Protein AF-A0A2S9GQX5-F1 (afdb_monomer_lite)

Sequence (68 aa):
MLLHSGDSLVRAALDETACVPLAQMFKALGDPARLRLLSLIASNPGGEACVCDISASFDLSQPTISHH

Secondary structure (DSSP, 8-state):
----TT--TTTSPPPHHHHHHHHHHHHHH-SHHHHHHHHHHHHSGGG---HHHHHTTSSS-HHHHHH-

Structure (mmCIF, N/CA/C/O backbone):
data_AF-A0A2S9GQX5-F1
#
_entry.id   AF-A0A2S9GQX5-F1
#
loop_
_atom_site.group_PDB
_atom_site.id
_atom_site.type_symbol
_atom_site.label_atom_id
_atom_site.label_alt_id
_atom_site.label_comp_id
_atom_site.label_asym_id
_atom_site.label_entity_id
_atom_site.label_seq_id
_atom_site.pdbx_PDB_ins_code
_atom_site.Cartn_x
_atom_site.Cartn_y
_atom_site.Cartn_z
_atom_site.occupancy
_atom_site.B_iso_or_equiv
_atom_site.auth_seq_id
_atom_site.auth_comp_id
_atom_site.auth_asym_id
_atom_site.auth_atom_id
_atom_site.pdbx_PDB_model_num
ATOM 1 N N . MET A 1 1 ? 12.258 14.026 -14.921 1.00 38.12 1 MET A N 1
ATOM 2 C CA . MET A 1 1 ? 12.452 12.567 -15.035 1.00 38.12 1 MET A CA 1
ATOM 3 C C . MET A 1 1 ? 11.075 11.937 -14.920 1.00 38.12 1 MET A C 1
ATOM 5 O O . MET A 1 1 ? 10.646 11.563 -13.841 1.00 38.12 1 MET A O 1
ATOM 9 N N . LEU A 1 2 ? 10.316 12.037 -16.011 1.00 43.50 2 LEU A N 1
ATOM 10 C CA . LEU A 1 2 ? 8.921 11.616 -16.080 1.00 43.50 2 LEU A CA 1
ATOM 11 C C . LEU A 1 2 ? 8.905 10.105 -16.305 1.00 43.50 2 LEU A C 1
ATOM 13 O O . LEU A 1 2 ? 9.585 9.615 -17.207 1.00 43.50 2 LEU A O 1
ATOM 17 N N . LEU A 1 3 ? 8.158 9.389 -15.470 1.00 44.97 3 LEU A N 1
ATOM 18 C CA . LEU A 1 3 ? 7.765 8.008 -15.724 1.00 44.97 3 LEU A CA 1
ATOM 19 C C . LEU A 1 3 ? 7.109 7.982 -17.111 1.00 44.97 3 LEU A C 1
ATOM 21 O O . LEU A 1 3 ? 6.118 8.678 -17.334 1.00 44.97 3 LEU A O 1
ATOM 25 N N . HIS A 1 4 ? 7.696 7.256 -18.062 1.00 51.28 4 HIS A N 1
ATOM 26 C CA . HIS A 1 4 ? 7.073 7.058 -19.364 1.00 51.28 4 HIS A CA 1
ATOM 27 C C . HIS A 1 4 ? 5.807 6.229 -19.137 1.00 51.28 4 HIS A C 1
ATOM 29 O O . HIS A 1 4 ? 5.872 5.088 -18.689 1.00 51.28 4 HIS A O 1
ATOM 35 N N . SER A 1 5 ? 4.650 6.825 -19.415 1.00 55.00 5 SER A N 1
ATOM 36 C CA . SER A 1 5 ? 3.306 6.283 -19.174 1.00 55.00 5 SER A CA 1
ATOM 37 C C . SER A 1 5 ? 2.928 5.061 -20.039 1.00 55.00 5 SER A C 1
ATOM 39 O O . SER A 1 5 ? 1.762 4.913 -20.398 1.00 55.00 5 SER A O 1
ATOM 41 N N . GLY A 1 6 ? 3.880 4.207 -20.430 1.00 55.44 6 GLY A N 1
ATOM 42 C CA . GLY A 1 6 ? 3.682 3.190 -21.472 1.00 55.44 6 GLY A CA 1
ATOM 43 C C . GLY A 1 6 ? 3.925 1.740 -21.059 1.00 55.44 6 GLY A C 1
ATOM 44 O O . GLY A 1 6 ? 3.232 0.856 -21.566 1.00 55.44 6 GLY A O 1
ATOM 45 N N . ASP A 1 7 ? 4.851 1.483 -20.135 1.00 59.34 7 ASP A N 1
ATOM 46 C CA . ASP A 1 7 ? 5.299 0.118 -19.842 1.00 59.34 7 ASP A CA 1
ATOM 47 C C . ASP A 1 7 ? 4.353 -0.566 -18.859 1.00 59.34 7 ASP A C 1
ATOM 49 O O . ASP A 1 7 ? 4.546 -0.640 -17.646 1.00 59.34 7 ASP A O 1
ATOM 53 N N . SER A 1 8 ? 3.24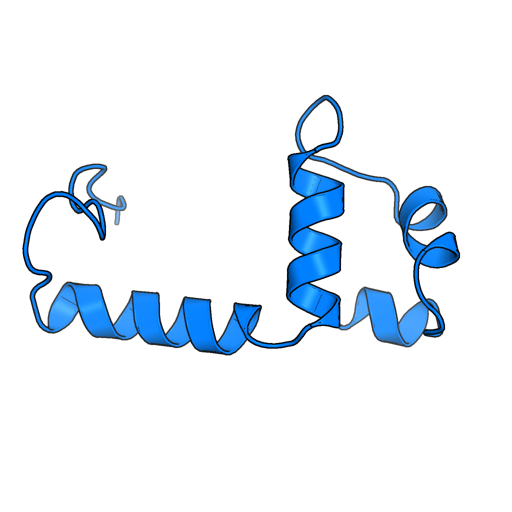1 -1.034 -19.412 1.00 70.44 8 SER A N 1
ATOM 54 C CA . SER A 1 8 ? 2.305 -1.874 -18.694 1.00 70.44 8 SER A CA 1
ATOM 55 C C . SER A 1 8 ? 2.936 -3.244 -18.455 1.00 70.44 8 SER A C 1
ATOM 57 O O . SER A 1 8 ? 3.227 -3.964 -19.412 1.00 70.44 8 SER A O 1
ATOM 59 N N . LEU A 1 9 ? 3.022 -3.633 -17.176 1.00 78.25 9 LEU A N 1
ATOM 60 C CA . LEU A 1 9 ? 3.388 -4.978 -16.696 1.00 78.25 9 LEU A CA 1
ATOM 61 C C . LEU A 1 9 ? 2.708 -6.126 -17.459 1.00 78.25 9 LEU A C 1
ATOM 63 O O . LEU A 1 9 ? 3.209 -7.244 -17.452 1.00 78.25 9 LEU A O 1
ATOM 67 N N . VAL A 1 10 ? 1.551 -5.862 -18.075 1.00 83.50 10 VAL A N 1
ATOM 68 C CA . VAL A 1 10 ? 0.708 -6.865 -18.733 1.00 83.50 10 VAL A CA 1
ATOM 69 C C . VAL A 1 10 ? 0.614 -6.707 -20.256 1.00 83.50 10 VAL A C 1
ATOM 71 O O . VAL A 1 10 ? -0.095 -7.488 -20.884 1.00 83.50 10 VAL A O 1
ATOM 74 N N . ARG A 1 11 ? 1.288 -5.724 -20.878 1.00 82.06 11 ARG A N 1
ATOM 75 C CA . ARG A 1 11 ? 1.202 -5.497 -22.342 1.00 82.06 11 ARG A CA 1
ATOM 76 C C . ARG A 1 11 ? 2.479 -5.816 -23.116 1.00 82.06 11 ARG A C 1
ATOM 78 O O . ARG A 1 11 ? 2.375 -6.139 -24.294 1.00 82.06 11 ARG A O 1
ATOM 85 N N . ALA A 1 12 ? 3.651 -5.736 -22.491 1.00 84.25 12 ALA A N 1
ATOM 86 C CA . ALA A 1 12 ? 4.931 -6.065 -23.118 1.00 84.25 12 ALA A CA 1
ATOM 87 C C . ALA A 1 12 ? 5.953 -6.525 -22.067 1.00 84.25 12 ALA A C 1
ATOM 89 O O . ALA A 1 12 ? 5.791 -6.250 -20.878 1.00 84.25 12 ALA A O 1
ATOM 90 N N . ALA A 1 13 ? 6.996 -7.234 -22.510 1.00 88.75 13 ALA A N 1
ATOM 91 C CA . ALA A 1 13 ? 8.100 -7.618 -21.637 1.00 88.75 13 ALA A CA 1
ATOM 92 C C . ALA A 1 13 ? 8.876 -6.373 -21.184 1.00 88.75 13 ALA A C 1
ATOM 94 O O . ALA A 1 13 ? 9.213 -5.519 -22.002 1.00 88.75 13 ALA A O 1
ATOM 95 N N . LEU A 1 14 ? 9.159 -6.297 -19.885 1.00 89.75 14 LEU A N 1
ATOM 96 C CA . LEU A 1 14 ? 9.951 -5.225 -19.295 1.00 89.75 14 LEU A CA 1
ATOM 97 C C . LEU A 1 14 ? 11.438 -5.452 -19.571 1.00 89.75 14 LEU A C 1
ATOM 99 O O . LEU A 1 14 ? 11.920 -6.585 -19.508 1.00 89.75 14 LEU A O 1
ATOM 103 N N . ASP A 1 15 ? 12.168 -4.369 -19.821 1.00 88.88 15 ASP A N 1
ATOM 104 C CA . ASP A 1 15 ? 13.626 -4.407 -19.806 1.00 88.88 15 ASP A CA 1
ATOM 105 C C . ASP A 1 15 ? 14.179 -4.380 -18.369 1.00 88.88 15 ASP A C 1
ATOM 107 O O . ASP A 1 15 ? 13.462 -4.149 -17.388 1.00 88.88 15 ASP A O 1
ATOM 111 N N . GLU A 1 16 ? 15.480 -4.635 -18.235 1.00 88.62 16 GLU A N 1
ATOM 112 C CA . GLU A 1 16 ? 16.154 -4.685 -16.935 1.00 88.62 16 GLU A CA 1
ATOM 113 C C . GLU A 1 16 ? 16.084 -3.342 -16.187 1.00 88.62 16 GLU A C 1
ATOM 115 O O . GLU A 1 16 ? 15.929 -3.319 -14.964 1.00 88.62 16 GLU A O 1
ATOM 120 N N . THR A 1 17 ? 16.099 -2.220 -16.913 1.00 90.56 17 THR A N 1
ATOM 121 C CA . THR A 1 17 ? 16.051 -0.874 -16.324 1.00 90.56 17 THR A CA 1
ATOM 122 C C . THR A 1 17 ? 14.683 -0.589 -15.705 1.00 90.56 17 THR A C 1
ATOM 124 O O . THR A 1 17 ? 14.609 0.005 -14.630 1.00 90.56 17 THR A O 1
ATOM 127 N N . ALA A 1 18 ? 13.600 -1.048 -16.334 1.00 87.62 18 ALA A N 1
ATOM 128 C CA . ALA A 1 18 ? 12.240 -0.948 -15.812 1.00 87.62 18 ALA A CA 1
ATOM 129 C C . ALA A 1 18 ? 11.964 -1.955 -14.678 1.00 87.62 18 ALA A C 1
ATOM 131 O O . ALA A 1 18 ? 11.205 -1.657 -13.751 1.00 87.62 18 ALA A O 1
ATOM 132 N N . CYS A 1 19 ? 12.598 -3.133 -14.705 1.00 90.69 19 CYS A N 1
ATOM 133 C CA . CYS A 1 19 ? 12.399 -4.170 -13.690 1.00 90.69 19 CYS A CA 1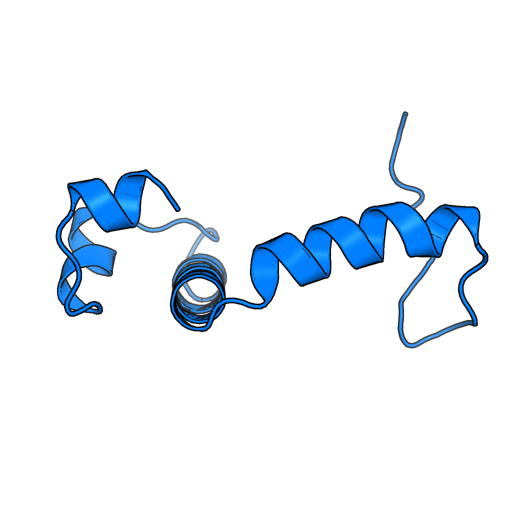
ATOM 134 C C . CYS A 1 19 ? 12.901 -3.758 -12.298 1.00 90.69 19 CYS A C 1
ATOM 136 O O . CYS A 1 19 ? 12.230 -4.036 -11.304 1.00 90.69 19 CYS A O 1
ATOM 138 N N . VAL A 1 20 ? 14.059 -3.095 -12.205 1.00 92.44 20 VAL A N 1
ATOM 139 C CA . VAL A 1 20 ? 14.674 -2.713 -10.918 1.00 92.44 20 VAL A CA 1
ATOM 140 C C . VAL A 1 20 ? 13.754 -1.848 -10.034 1.00 92.44 20 VAL A C 1
ATOM 142 O O . VAL A 1 20 ? 13.500 -2.248 -8.892 1.00 92.44 20 VAL A O 1
ATOM 145 N N . PRO A 1 21 ? 13.216 -0.700 -10.493 1.00 90.50 21 PRO A N 1
ATOM 146 C CA . PRO A 1 21 ? 12.332 0.125 -9.667 1.00 90.50 21 PRO A CA 1
ATOM 147 C C . PRO A 1 21 ? 11.004 -0.576 -9.349 1.00 90.50 21 PRO A C 1
ATOM 149 O O . PRO A 1 21 ? 10.510 -0.468 -8.227 1.00 90.50 21 PRO A O 1
ATOM 152 N N . LEU A 1 22 ? 10.447 -1.356 -10.283 1.00 91.06 22 LEU A N 1
ATOM 153 C CA . LEU A 1 22 ? 9.225 -2.126 -10.033 1.00 91.06 22 LEU A CA 1
ATOM 154 C C . LEU A 1 22 ? 9.432 -3.199 -8.961 1.00 91.06 22 LEU A C 1
ATOM 156 O O . LEU A 1 22 ? 8.600 -3.343 -8.068 1.00 91.06 22 LEU A O 1
ATOM 160 N N . ALA A 1 23 ? 10.561 -3.907 -8.985 1.00 93.25 23 ALA A N 1
ATOM 161 C CA . ALA A 1 23 ? 10.907 -4.878 -7.953 1.00 93.25 23 ALA A CA 1
ATOM 162 C C . ALA A 1 23 ? 11.032 -4.219 -6.568 1.00 93.25 23 ALA A C 1
ATOM 164 O O . ALA A 1 23 ? 10.577 -4.783 -5.570 1.00 93.25 23 ALA A O 1
ATOM 165 N N . GLN A 1 24 ? 11.595 -3.009 -6.491 1.00 93.50 24 GLN A N 1
ATOM 166 C CA . GLN A 1 24 ? 11.652 -2.236 -5.246 1.00 93.50 24 GLN A CA 1
ATOM 167 C C . GLN A 1 24 ? 10.254 -1.847 -4.752 1.00 93.50 24 GLN A C 1
ATOM 169 O O . GLN A 1 24 ? 9.958 -2.030 -3.570 1.00 93.50 24 GLN A O 1
ATOM 174 N N . MET A 1 25 ? 9.375 -1.387 -5.646 1.00 92.19 25 MET A N 1
ATOM 175 C CA . MET A 1 25 ? 7.981 -1.086 -5.308 1.00 92.19 25 MET A CA 1
ATOM 176 C C . MET A 1 25 ? 7.234 -2.332 -4.830 1.00 92.19 25 MET A C 1
ATOM 178 O O . MET A 1 25 ? 6.576 -2.288 -3.797 1.00 92.19 25 MET A O 1
ATOM 182 N N . PHE A 1 26 ? 7.377 -3.472 -5.509 1.00 93.00 26 PHE A N 1
ATOM 183 C CA . PHE A 1 26 ? 6.751 -4.721 -5.075 1.00 93.00 26 PHE A CA 1
ATOM 184 C C . PHE A 1 26 ? 7.285 -5.207 -3.734 1.00 93.00 26 PHE A C 1
ATOM 186 O O . PHE A 1 26 ? 6.506 -5.667 -2.907 1.00 93.00 26 PHE A O 1
ATOM 193 N N . LYS A 1 27 ? 8.580 -5.044 -3.455 1.00 93.19 27 LYS A N 1
ATOM 194 C CA . LYS A 1 27 ? 9.137 -5.324 -2.125 1.00 93.19 27 LYS A CA 1
ATOM 195 C C . LYS A 1 27 ? 8.543 -4.399 -1.053 1.00 93.19 27 LYS A C 1
ATOM 197 O O . LYS A 1 27 ? 8.285 -4.833 0.073 1.00 93.19 27 LYS A O 1
ATOM 202 N N . ALA A 1 28 ? 8.308 -3.135 -1.397 1.00 91.69 28 ALA A N 1
ATOM 203 C CA . ALA A 1 28 ? 7.647 -2.167 -0.529 1.00 91.69 28 ALA A CA 1
ATOM 204 C C . ALA A 1 28 ? 6.137 -2.417 -0.381 1.00 91.69 28 ALA A C 1
ATOM 206 O O . ALA A 1 28 ? 5.560 -2.019 0.618 1.00 91.69 28 ALA A O 1
ATOM 207 N N . LEU A 1 29 ? 5.488 -3.096 -1.322 1.00 91.94 29 LEU A N 1
AT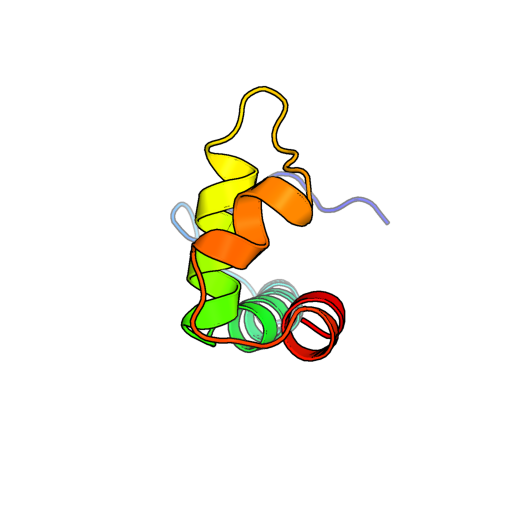OM 208 C CA . LEU A 1 29 ? 4.067 -3.426 -1.221 1.00 91.94 29 LEU A CA 1
ATOM 209 C C . LEU A 1 29 ? 3.817 -4.832 -0.680 1.00 91.94 29 LEU A C 1
ATOM 211 O O . LEU A 1 29 ? 2.764 -5.056 -0.113 1.00 91.94 29 LEU A O 1
ATOM 215 N N . GLY A 1 30 ? 4.767 -5.761 -0.774 1.00 91.75 30 GLY A N 1
ATOM 216 C CA . GLY A 1 30 ? 4.577 -7.191 -0.493 1.00 91.75 30 GLY A CA 1
ATOM 217 C C . GLY A 1 30 ? 4.301 -7.583 0.964 1.00 91.75 30 GLY A C 1
ATOM 218 O O . GLY A 1 30 ? 4.305 -8.769 1.272 1.00 91.75 30 GLY A O 1
ATOM 219 N N . ASP A 1 31 ? 4.073 -6.622 1.860 1.00 90.38 31 ASP A N 1
ATOM 220 C CA . ASP A 1 31 ? 3.581 -6.907 3.211 1.00 90.38 31 ASP A CA 1
ATOM 221 C C . ASP A 1 31 ? 2.039 -6.884 3.226 1.00 90.38 31 ASP A C 1
ATOM 223 O O . ASP A 1 31 ? 1.448 -5.937 2.693 1.00 90.38 31 ASP A O 1
ATOM 227 N N . PRO A 1 32 ? 1.366 -7.864 3.856 1.00 88.19 32 PRO A N 1
ATOM 228 C CA . PRO A 1 32 ? -0.094 -7.919 3.890 1.00 88.19 32 PRO A CA 1
ATOM 229 C C . PRO A 1 32 ? -0.774 -6.672 4.473 1.00 88.19 32 PRO A C 1
ATOM 231 O O . PRO A 1 32 ? -1.837 -6.281 3.984 1.00 88.19 32 PRO A O 1
ATOM 234 N N . ALA A 1 33 ? -0.188 -6.025 5.489 1.00 86.81 33 ALA A N 1
ATOM 235 C CA . ALA A 1 33 ? -0.772 -4.825 6.078 1.00 86.81 33 ALA A CA 1
ATOM 236 C C . ALA A 1 33 ? -0.669 -3.635 5.115 1.00 86.81 33 ALA A C 1
ATOM 238 O O . ALA A 1 33 ? -1.660 -2.933 4.907 1.00 86.81 33 ALA A O 1
ATOM 239 N N . ARG A 1 34 ? 0.479 -3.467 4.443 1.00 90.31 34 ARG A N 1
ATOM 240 C CA . ARG A 1 34 ? 0.662 -2.430 3.409 1.00 90.31 34 ARG A CA 1
ATOM 241 C C . ARG A 1 34 ? -0.257 -2.631 2.201 1.00 90.31 34 ARG A C 1
ATOM 243 O O . ARG A 1 34 ? -0.837 -1.658 1.725 1.00 90.31 34 ARG A O 1
ATOM 250 N N . LEU A 1 35 ? -0.465 -3.869 1.736 1.00 91.12 35 LEU A N 1
ATOM 251 C CA . LEU A 1 35 ? -1.434 -4.144 0.660 1.00 91.12 35 LEU A CA 1
ATOM 252 C C . LEU A 1 35 ? -2.857 -3.759 1.060 1.00 91.12 35 LEU A C 1
ATOM 254 O O . LEU A 1 35 ? -3.582 -3.146 0.275 1.00 91.12 35 LEU A O 1
ATOM 258 N N . ARG A 1 36 ? -3.260 -4.096 2.287 1.00 88.94 36 ARG A N 1
ATOM 259 C CA . ARG A 1 36 ? -4.587 -3.748 2.795 1.00 88.94 36 ARG A CA 1
ATOM 260 C C . ARG A 1 36 ? -4.751 -2.236 2.951 1.00 88.94 36 ARG A C 1
ATOM 262 O O . ARG A 1 36 ? -5.806 -1.712 2.606 1.00 88.94 36 ARG A O 1
ATOM 269 N N . LEU A 1 37 ? -3.708 -1.541 3.408 1.00 89.75 37 LEU A N 1
ATOM 270 C CA . LEU A 1 37 ? -3.681 -0.083 3.512 1.00 89.75 37 LEU A CA 1
ATOM 271 C C . LEU A 1 37 ? -3.855 0.573 2.137 1.00 89.75 37 LEU A C 1
ATOM 273 O O . LEU A 1 37 ? -4.749 1.399 1.961 1.00 89.75 37 LEU A O 1
ATOM 277 N N . LEU A 1 38 ? -3.067 0.144 1.146 1.00 91.62 38 LEU A N 1
ATOM 278 C CA . LEU A 1 38 ? -3.178 0.622 -0.232 1.00 91.62 38 LEU A CA 1
ATOM 279 C C . LEU A 1 38 ? -4.585 0.385 -0.796 1.00 91.62 38 LEU A C 1
ATOM 281 O O . LEU A 1 38 ? -5.164 1.287 -1.396 1.00 91.62 38 LEU A O 1
ATOM 285 N N . SER A 1 39 ? -5.152 -0.805 -0.579 1.00 91.06 39 SER A N 1
ATOM 286 C CA . SER A 1 39 ? -6.504 -1.138 -1.036 1.00 91.06 39 SER A CA 1
ATOM 287 C C . SER A 1 39 ? -7.566 -0.228 -0.418 1.00 91.06 39 SER A C 1
ATOM 289 O O . SER A 1 39 ? -8.489 0.179 -1.121 1.00 91.06 39 SER A O 1
ATOM 291 N N . LEU A 1 40 ? -7.460 0.085 0.877 1.00 90.50 40 LEU A N 1
ATOM 292 C CA . LEU A 1 40 ? -8.391 0.981 1.566 1.00 90.50 40 LEU A CA 1
ATOM 293 C C . LEU A 1 40 ? -8.299 2.403 1.010 1.00 90.50 40 LEU A C 1
ATOM 295 O O . LEU A 1 40 ? -9.325 2.989 0.679 1.00 90.50 40 LEU A O 1
ATOM 299 N N . ILE A 1 41 ? -7.088 2.939 0.853 1.00 91.00 41 ILE A N 1
ATOM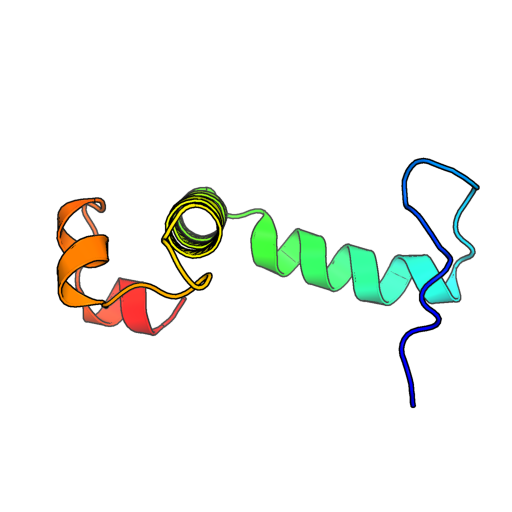 300 C CA . ILE A 1 41 ? -6.863 4.281 0.299 1.00 91.00 41 ILE A CA 1
ATOM 301 C C . ILE A 1 41 ? -7.405 4.368 -1.134 1.00 91.00 41 ILE A C 1
ATOM 303 O O . ILE A 1 41 ? -8.200 5.250 -1.442 1.00 91.00 41 ILE A O 1
ATOM 307 N N . ALA A 1 42 ? -7.043 3.414 -1.996 1.00 92.62 42 ALA A N 1
ATOM 308 C CA . ALA A 1 42 ? -7.444 3.411 -3.403 1.00 92.62 42 ALA A CA 1
ATOM 309 C C . ALA A 1 42 ? -8.959 3.235 -3.613 1.00 92.62 42 ALA A C 1
ATOM 311 O O . ALA A 1 42 ? -9.487 3.661 -4.637 1.00 92.62 42 ALA A O 1
ATOM 312 N N . SER A 1 43 ? -9.653 2.605 -2.660 1.00 89.88 43 SER A N 1
ATOM 313 C CA . SER A 1 43 ? -11.107 2.406 -2.721 1.00 89.88 43 SER A CA 1
ATOM 314 C C . SER A 1 43 ? -11.900 3.583 -2.148 1.00 89.88 43 SER A C 1
ATOM 316 O O . SER A 1 43 ? -13.120 3.623 -2.315 1.00 89.88 43 SER A O 1
ATOM 318 N N . ASN A 1 44 ? -11.245 4.526 -1.462 1.00 90.00 44 ASN A N 1
ATOM 319 C CA . ASN A 1 44 ? -11.921 5.694 -0.914 1.00 90.00 44 ASN A CA 1
ATOM 320 C C . ASN A 1 44 ? -12.205 6.747 -1.998 1.00 90.00 44 ASN A C 1
ATOM 322 O O . ASN A 1 44 ? -11.397 6.932 -2.917 1.00 90.00 44 ASN A O 1
ATOM 326 N N . PRO A 1 45 ? -13.329 7.481 -1.900 1.00 89.19 45 PRO A N 1
ATOM 327 C CA . PRO A 1 45 ? -13.590 8.627 -2.762 1.00 89.19 45 PRO A CA 1
ATOM 328 C C . PRO A 1 45 ? -12.434 9.633 -2.691 1.00 89.19 45 PRO A C 1
ATOM 330 O O . PRO A 1 45 ? -12.061 10.073 -1.612 1.00 89.19 45 PRO A O 1
ATOM 333 N N . GLY A 1 46 ? -11.857 9.984 -3.841 1.00 87.69 46 GLY A N 1
ATOM 334 C CA . GLY A 1 46 ? -10.696 10.882 -3.905 1.00 87.69 46 GLY A CA 1
ATOM 335 C C . GLY A 1 46 ? -9.336 10.194 -3.741 1.00 87.69 46 GLY A C 1
ATOM 336 O O . GLY A 1 46 ? -8.318 10.846 -3.948 1.00 87.69 46 GLY A O 1
ATOM 337 N N . GLY A 1 47 ? -9.297 8.886 -3.458 1.00 90.00 47 GLY A N 1
ATOM 338 C CA . GLY A 1 47 ? -8.047 8.131 -3.334 1.00 90.00 47 GLY A CA 1
ATOM 339 C C . GLY A 1 47 ? -7.237 8.483 -2.085 1.00 90.00 47 GLY A C 1
ATOM 340 O O . GLY A 1 47 ? -6.023 8.297 -2.070 1.00 90.00 47 GLY A O 1
ATOM 341 N N . GLU A 1 48 ? -7.895 9.009 -1.055 1.00 88.19 48 GLU A N 1
ATOM 342 C CA . GLU A 1 48 ? -7.309 9.365 0.233 1.00 88.19 48 GLU A CA 1
ATOM 343 C C . GLU A 1 48 ? -8.186 8.843 1.371 1.00 88.19 48 GLU A C 1
ATOM 345 O O . GLU A 1 48 ? -9.385 8.632 1.205 1.00 88.19 48 GLU A O 1
ATOM 350 N N . ALA A 1 49 ? -7.589 8.603 2.534 1.00 86.62 49 ALA A N 1
ATOM 351 C CA . ALA A 1 49 ? -8.305 8.110 3.700 1.00 86.62 49 ALA A CA 1
ATOM 352 C C . ALA A 1 49 ? -7.712 8.717 4.971 1.00 86.62 49 ALA A C 1
ATOM 354 O O . ALA A 1 49 ? -6.492 8.844 5.098 1.00 86.62 49 ALA A O 1
ATOM 355 N N . CYS A 1 50 ? -8.568 9.086 5.925 1.00 84.38 50 CYS A N 1
ATOM 356 C CA . CYS A 1 50 ? -8.105 9.578 7.213 1.00 84.38 50 CYS A CA 1
ATOM 357 C C . CYS A 1 50 ? -7.536 8.418 8.038 1.00 84.38 50 CYS A C 1
ATOM 359 O O . CYS A 1 50 ? -8.117 7.335 8.105 1.00 84.38 50 CYS A O 1
ATOM 361 N N . VAL A 1 51 ? -6.428 8.652 8.743 1.00 80.94 51 VAL A N 1
ATOM 362 C CA . VAL A 1 51 ? -5.827 7.651 9.640 1.00 80.94 51 VAL A CA 1
ATOM 363 C C . VAL A 1 51 ? -6.814 7.149 10.703 1.00 80.94 51 VAL A C 1
ATOM 365 O O . VAL A 1 51 ? -6.750 5.983 11.095 1.00 80.94 51 VAL A O 1
ATOM 368 N N . CYS A 1 52 ? -7.757 7.992 11.131 1.00 78.94 52 CYS A N 1
ATOM 369 C CA . CYS A 1 52 ? -8.813 7.631 12.075 1.00 78.94 52 CYS A CA 1
ATOM 370 C C . CYS A 1 52 ? -9.746 6.541 11.521 1.00 78.94 52 CYS A C 1
ATOM 372 O O . CYS A 1 52 ? -10.153 5.656 12.270 1.00 78.94 52 CYS A O 1
ATOM 374 N N . ASP A 1 53 ? -10.024 6.567 10.215 1.00 75.00 53 ASP A N 1
ATOM 375 C CA . ASP A 1 53 ? -10.926 5.620 9.545 1.00 75.00 53 ASP A CA 1
ATOM 376 C C . ASP A 1 53 ? -10.222 4.290 9.245 1.00 75.00 53 ASP A C 1
ATOM 378 O O . ASP A 1 53 ? -10.825 3.216 9.246 1.00 75.00 53 ASP A O 1
ATOM 382 N N . ILE A 1 54 ? -8.908 4.350 9.025 1.00 79.12 54 ILE A N 1
ATOM 383 C CA . ILE A 1 54 ? -8.091 3.189 8.677 1.00 79.12 54 ILE A CA 1
ATOM 384 C C . ILE A 1 54 ? -7.675 2.411 9.927 1.00 79.12 54 ILE A C 1
ATOM 386 O O . ILE A 1 54 ? -7.673 1.183 9.901 1.00 79.12 54 ILE A O 1
ATOM 390 N N . SER A 1 55 ? -7.347 3.098 11.028 1.00 75.19 55 SER A N 1
ATOM 391 C CA . SER A 1 55 ? -6.784 2.462 12.231 1.00 75.19 55 SER A CA 1
ATOM 392 C C . SER A 1 55 ? -7.709 1.403 12.833 1.00 75.19 55 SER A C 1
ATOM 394 O O . SER A 1 55 ? -7.234 0.375 13.299 1.00 75.19 55 SER A O 1
ATOM 396 N N . ALA A 1 56 ? -9.029 1.591 12.739 1.00 75.00 56 ALA A N 1
ATOM 397 C CA . ALA A 1 56 ? -10.019 0.611 13.194 1.00 75.00 56 ALA A CA 1
ATOM 398 C C . ALA A 1 56 ? -9.996 -0.713 12.400 1.00 75.00 56 ALA A C 1
ATOM 400 O O . ALA A 1 56 ? -10.542 -1.718 12.850 1.00 75.00 56 ALA A O 1
ATOM 401 N N . SER A 1 57 ? -9.376 -0.727 11.216 1.00 74.44 57 SER A N 1
ATOM 402 C CA . SER A 1 57 ? -9.305 -1.902 10.342 1.00 74.44 57 SER A CA 1
ATOM 403 C C . SER A 1 57 ? -8.126 -2.830 10.655 1.00 74.44 57 SER A C 1
ATOM 405 O O . SER A 1 57 ? -8.072 -3.935 10.108 1.00 74.44 57 SER A O 1
ATOM 407 N N . PHE A 1 58 ? -7.186 -2.415 11.505 1.00 77.56 58 PHE A N 1
ATOM 408 C CA . PHE A 1 58 ? -5.955 -3.149 11.794 1.00 77.56 58 PHE A CA 1
ATOM 409 C C . PHE A 1 58 ? -5.833 -3.450 13.286 1.00 77.56 58 PHE A C 1
ATOM 411 O O . PHE A 1 58 ? -6.108 -2.598 14.120 1.00 77.56 58 PHE A O 1
ATOM 418 N N . ASP A 1 59 ? -5.327 -4.638 13.614 1.00 70.81 59 ASP A N 1
ATOM 419 C CA . ASP A 1 59 ? -4.905 -4.989 14.978 1.00 70.81 59 ASP A CA 1
ATOM 420 C C . ASP A 1 59 ? -3.478 -4.471 15.252 1.00 70.81 59 ASP A C 1
ATOM 422 O O . ASP A 1 59 ? -2.599 -5.172 15.747 1.00 70.81 59 ASP A O 1
ATOM 426 N N . LEU A 1 60 ? -3.208 -3.242 14.802 1.00 72.31 60 LEU A N 1
ATOM 427 C CA . LEU A 1 60 ? -1.922 -2.562 14.908 1.00 72.31 60 LEU A CA 1
ATOM 4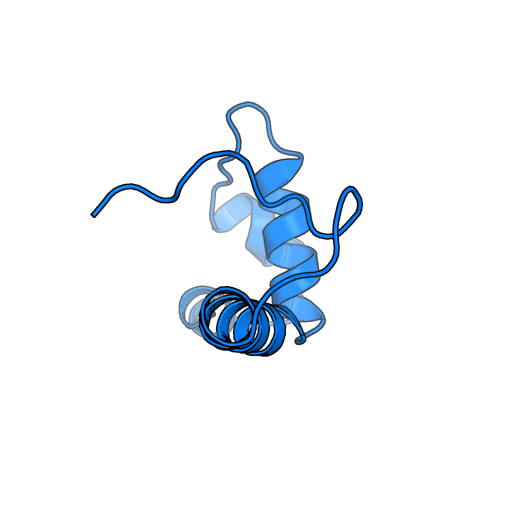28 C C . LEU A 1 60 ? -2.129 -1.229 15.613 1.00 72.31 60 LEU A C 1
ATOM 430 O O . LEU A 1 60 ? -3.118 -0.532 15.394 1.00 72.31 60 LEU A O 1
ATOM 434 N N . SER A 1 61 ? -1.158 -0.846 16.438 1.00 73.69 61 SER A N 1
ATOM 435 C CA . SER A 1 61 ? -1.180 0.473 17.062 1.00 73.69 61 SER A CA 1
ATOM 436 C C . SER A 1 61 ? -1.045 1.575 16.004 1.00 73.69 61 SER A C 1
ATOM 438 O O . SER A 1 61 ? -0.362 1.399 14.992 1.00 73.69 61 SER A O 1
ATOM 440 N N . GLN A 1 62 ? -1.645 2.739 16.250 1.00 70.06 62 GLN A N 1
ATOM 441 C CA . GLN A 1 62 ? -1.541 3.894 15.352 1.00 70.06 62 GLN A CA 1
ATOM 442 C C . GLN A 1 62 ? -0.078 4.303 15.034 1.00 70.06 62 GLN A C 1
ATOM 444 O O . GLN A 1 62 ? 0.201 4.558 13.862 1.00 70.06 62 GLN A O 1
ATOM 449 N N . PRO A 1 63 ? 0.890 4.257 15.980 1.00 73.50 63 PRO A N 1
ATOM 450 C CA . PRO A 1 63 ? 2.313 4.456 15.674 1.00 73.50 63 PRO A CA 1
ATOM 451 C C . PRO A 1 63 ? 2.889 3.454 14.665 1.00 73.50 63 PRO A C 1
ATOM 453 O O . PRO A 1 63 ? 3.734 3.812 13.850 1.00 73.50 63 PRO A O 1
ATOM 456 N N . THR A 1 64 ? 2.427 2.203 14.704 1.00 72.38 64 THR A N 1
ATOM 457 C CA . THR A 1 64 ? 2.845 1.158 13.761 1.00 72.38 64 THR A CA 1
ATOM 458 C C . THR A 1 64 ? 2.271 1.422 12.374 1.00 72.38 64 THR A C 1
ATOM 460 O O . THR A 1 64 ? 2.994 1.319 11.391 1.00 72.38 64 THR A O 1
ATOM 463 N N . ILE A 1 65 ? 1.002 1.830 12.293 1.00 73.38 65 ILE A N 1
ATOM 464 C CA . ILE A 1 65 ? 0.345 2.186 11.028 1.00 73.38 65 ILE A CA 1
ATOM 465 C C . ILE A 1 65 ? 0.995 3.428 10.409 1.00 73.38 65 ILE A C 1
ATOM 467 O O . ILE A 1 65 ? 1.225 3.444 9.211 1.00 73.38 65 ILE A O 1
ATOM 471 N N . SER A 1 66 ? 1.343 4.438 11.212 1.00 72.31 66 SER A N 1
ATOM 472 C CA . SER A 1 66 ? 2.006 5.656 10.725 1.00 72.31 66 SER A CA 1
ATOM 473 C C . SER A 1 66 ? 3.426 5.425 10.197 1.00 72.31 66 SER A C 1
ATOM 475 O O . SER A 1 66 ? 3.938 6.279 9.477 1.00 72.31 66 SER A O 1
ATOM 477 N N . HIS A 1 67 ? 4.097 4.350 10.618 1.00 78.56 67 HIS A N 1
ATOM 478 C CA . HIS A 1 67 ? 5.443 4.022 10.146 1.00 78.56 67 HIS A CA 1
ATOM 479 C C . HIS A 1 67 ? 5.432 3.318 8.781 1.00 78.56 67 HIS A C 1
ATOM 481 O O . HIS A 1 67 ? 6.445 3.334 8.081 1.00 78.56 67 HIS A O 1
ATOM 487 N N . HIS A 1 68 ? 4.312 2.679 8.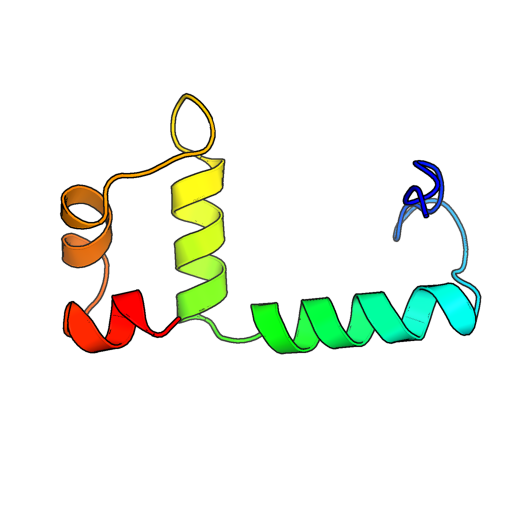437 1.00 73.12 68 HIS A N 1
ATOM 488 C CA . HIS A 1 68 ? 4.102 2.006 7.159 1.00 73.12 68 HIS A CA 1
ATOM 489 C C . HIS A 1 68 ? 3.792 2.993 6.035 1.00 73.12 68 HIS A C 1
ATOM 491 O O . HIS A 1 68 ? 4.248 2.692 4.907 1.00 73.12 68 HIS A O 1
#

Foldseek 3Di:
DDDPPPDDPPPDDDDPVVVVVVVVVCVVCVDPLSVVVQVVQCPDVVSHDDLVVCVVVDPDDSVVVVVD

pLDDT: mean 81.18, std 13.05, range [38.12, 93.5]

Radius of gyration: 15.25 Å; chains: 1; bounding box: 30×20×40 Å